Protein AF-A0A920TPJ2-F1 (afdb_monomer_lite)

Secondary structure (DSSP, 8-state):
-B-TTS--B--HHHHHHHHHHHHHTTS-S--EESSSEE-GGGGHHHHHHHHHHHHHHHHHTTSPPP-HHHHHHHHHHHHHHHHHHHHH--SGGGT--THHHHHHHHHHHHHHHTT--HHHHHHTS-HHHHS---

pLDDT: mean 94.45, std 11.13, range [33.81, 98.88]

Radius of gyration: 15.52 Å; chains: 1; bounding box: 44×24×38 Å

Foldseek 3Di:
DDAPPDPDDDQLVVQLVNNLCVQPVVVPADWADALAIDHLCSLLSLLVSLQVVQQVVQVVVVHHGDDVVLSVVLSVQLCCQLRVCRHPDHVVVVVDHSCVSSVLSSLQSSCVVVVHDPVRSVVVDDPCVVVVPD

Structure (mmCIF, N/CA/C/O backbone):
data_AF-A0A920TPJ2-F1
#
_entry.id   AF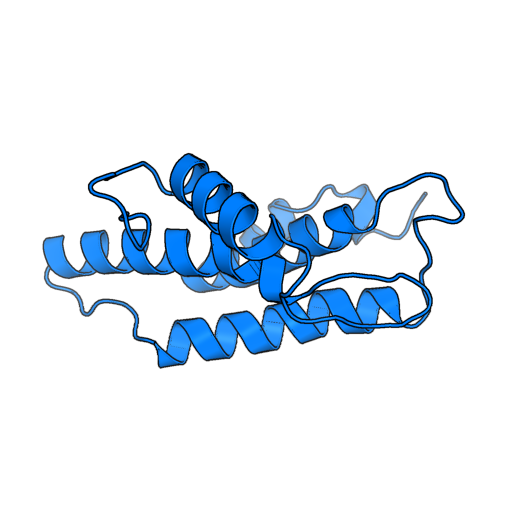-A0A920TPJ2-F1
#
loop_
_atom_site.group_PDB
_atom_site.id
_atom_site.type_symbol
_atom_site.label_atom_id
_atom_site.label_alt_id
_atom_site.label_comp_id
_atom_site.label_asym_id
_atom_site.label_entity_id
_atom_site.label_seq_id
_atom_site.pdbx_PDB_ins_code
_atom_site.Cartn_x
_atom_site.Cartn_y
_atom_site.Cartn_z
_atom_site.occupancy
_atom_site.B_iso_or_equiv
_atom_site.auth_seq_id
_atom_site.auth_comp_id
_atom_site.auth_asym_id
_atom_site.auth_atom_id
_atom_site.pdbx_PDB_model_num
ATOM 1 N N . MET A 1 1 ? -8.834 -9.132 7.978 1.00 95.50 1 MET A N 1
ATOM 2 C CA . MET A 1 1 ? -9.145 -8.252 6.832 1.00 95.50 1 MET A CA 1
ATOM 3 C C . MET A 1 1 ? -9.903 -9.039 5.774 1.00 95.50 1 MET A C 1
ATOM 5 O O . MET A 1 1 ? -9.900 -10.265 5.844 1.00 95.50 1 MET A O 1
ATOM 9 N N . ARG A 1 2 ? -10.589 -8.374 4.842 1.00 98.12 2 ARG A N 1
ATOM 10 C CA . ARG A 1 2 ? -11.472 -8.984 3.827 1.00 98.12 2 ARG A CA 1
ATOM 11 C C . ARG A 1 2 ? -10.881 -8.844 2.422 1.00 98.12 2 ARG A C 1
ATOM 13 O O . ARG A 1 2 ? -10.363 -7.783 2.095 1.00 98.12 2 ARG A O 1
ATOM 20 N N . VAL A 1 3 ? -10.977 -9.887 1.591 1.00 98.44 3 VAL A N 1
ATOM 21 C CA . VAL A 1 3 ? -10.541 -9.829 0.178 1.00 98.44 3 VAL A CA 1
ATOM 22 C C . VAL A 1 3 ? -11.739 -9.441 -0.707 1.00 98.44 3 VAL A C 1
ATOM 24 O O . VAL A 1 3 ? -12.736 -10.176 -0.699 1.00 98.44 3 VAL A O 1
ATOM 27 N N . PRO A 1 4 ? -11.679 -8.332 -1.475 1.00 98.62 4 PRO A N 1
ATOM 28 C CA . PRO A 1 4 ? -12.768 -7.898 -2.352 1.00 98.62 4 PRO A CA 1
ATOM 29 C C . PRO A 1 4 ? -13.233 -8.991 -3.321 1.00 98.62 4 PRO A C 1
ATOM 31 O O . PRO A 1 4 ? -12.426 -9.735 -3.867 1.00 98.62 4 PRO A O 1
ATOM 34 N N . GLY A 1 5 ? -14.548 -9.093 -3.532 1.00 98.31 5 GLY A N 1
ATOM 35 C CA . GLY A 1 5 ? -15.137 -10.092 -4.434 1.00 98.31 5 GLY A CA 1
ATOM 36 C C . GLY A 1 5 ? -15.176 -11.524 -3.884 1.00 98.31 5 GLY A C 1
ATOM 37 O O . GLY A 1 5 ? -15.603 -12.431 -4.592 1.00 98.31 5 GLY A O 1
ATOM 38 N N . THR A 1 6 ? -14.780 -11.747 -2.626 1.00 98.50 6 THR A N 1
ATOM 39 C CA . THR A 1 6 ? -14.772 -13.078 -1.999 1.00 98.50 6 THR A CA 1
ATOM 40 C C . THR A 1 6 ? -15.467 -13.074 -0.632 1.00 98.50 6 THR A C 1
ATOM 42 O O . THR A 1 6 ? -15.857 -12.029 -0.113 1.00 98.50 6 THR A O 1
ATOM 45 N N . LYS A 1 7 ? -15.598 -14.258 -0.018 1.00 98.38 7 LYS A N 1
ATOM 46 C CA . LYS A 1 7 ? -16.032 -14.420 1.383 1.00 98.38 7 LYS A CA 1
ATOM 47 C C . LYS A 1 7 ? -14.856 -14.571 2.361 1.00 98.38 7 LYS A C 1
ATOM 49 O O . LYS A 1 7 ? -15.075 -14.888 3.527 1.00 98.38 7 LYS A O 1
ATOM 54 N N . HIS A 1 8 ? -13.616 -14.411 1.898 1.00 98.19 8 HIS A N 1
ATOM 55 C CA . HIS A 1 8 ? -12.437 -14.674 2.715 1.00 98.19 8 HIS A CA 1
ATOM 56 C C . HIS A 1 8 ? -12.212 -13.580 3.762 1.00 98.19 8 HIS A C 1
ATOM 58 O O . HIS A 1 8 ? -12.227 -12.385 3.456 1.00 98.19 8 HIS A O 1
ATOM 64 N N . ILE A 1 9 ? -11.948 -14.020 4.994 1.00 98.19 9 ILE A N 1
ATOM 65 C CA . ILE A 1 9 ? -11.469 -13.193 6.101 1.00 98.19 9 ILE A CA 1
ATOM 66 C C . ILE A 1 9 ? -10.122 -13.769 6.524 1.00 98.19 9 ILE A C 1
ATOM 68 O O . ILE A 1 9 ? -10.056 -14.910 6.972 1.00 98.19 9 ILE A O 1
ATOM 72 N N . LEU A 1 10 ? -9.058 -12.993 6.338 1.00 98.25 10 LEU A N 1
ATOM 73 C CA . LEU A 1 10 ? -7.674 -13.455 6.446 1.00 98.25 10 LEU A CA 1
ATOM 74 C C . LEU A 1 10 ? -6.854 -12.532 7.352 1.00 98.25 10 LEU A C 1
ATOM 76 O O . LEU A 1 10 ? -7.269 -11.405 7.659 1.00 98.25 10 LEU A O 1
ATOM 80 N N . ASP A 1 11 ? -5.677 -12.998 7.762 1.00 98.12 11 ASP A N 1
ATOM 81 C CA . ASP A 1 11 ? -4.643 -12.132 8.324 1.00 98.12 11 ASP A CA 1
ATOM 82 C C . ASP A 1 11 ? -4.161 -11.112 7.265 1.00 98.12 11 ASP A C 1
ATOM 84 O O . ASP A 1 11 ? -4.329 -11.336 6.058 1.00 98.12 11 ASP A O 1
ATOM 88 N N . PRO A 1 12 ? -3.584 -9.970 7.680 1.00 97.88 12 PRO A N 1
ATOM 89 C CA . PRO A 1 12 ? -3.215 -8.921 6.738 1.00 97.88 12 PRO A CA 1
ATOM 90 C C . PRO A 1 12 ? -2.081 -9.298 5.777 1.00 97.88 12 PRO A C 1
ATOM 92 O O . PRO A 1 12 ? -1.985 -8.704 4.704 1.00 97.88 12 PRO A O 1
ATOM 95 N N . VAL A 1 13 ? -1.245 -10.286 6.098 1.00 98.38 13 VAL A N 1
ATOM 96 C CA . VAL A 1 13 ? -0.158 -10.704 5.205 1.00 98.38 13 VAL A CA 1
ATOM 97 C C . VAL A 1 13 ? -0.726 -11.515 4.048 1.00 98.38 13 VAL A C 1
ATOM 99 O O . VAL A 1 13 ? -0.500 -11.171 2.886 1.00 98.38 13 VAL A O 1
ATOM 102 N N . LYS A 1 14 ? -1.531 -12.544 4.335 1.00 98.69 14 LYS A N 1
ATOM 103 C CA . LYS A 1 14 ? -2.171 -13.335 3.276 1.00 98.69 14 LYS A CA 1
ATOM 104 C C . LYS A 1 14 ? -3.182 -12.513 2.479 1.00 98.69 14 LYS A C 1
ATOM 106 O O . LYS A 1 14 ? -3.259 -12.649 1.261 1.00 98.69 14 LYS A O 1
ATOM 111 N N . GLY A 1 15 ? -3.909 -11.624 3.152 1.00 98.62 15 GLY A N 1
ATOM 112 C CA . GLY A 1 15 ? -4.815 -10.682 2.506 1.00 98.62 15 GLY A CA 1
ATOM 113 C C . GLY A 1 15 ? -4.129 -9.749 1.513 1.00 98.62 15 GLY A C 1
ATOM 114 O O . GLY A 1 15 ? -4.629 -9.555 0.408 1.00 98.62 15 GLY A O 1
ATOM 115 N N . ALA A 1 16 ? -2.952 -9.229 1.874 1.00 98.75 16 ALA A N 1
ATOM 116 C CA . ALA A 1 16 ? -2.158 -8.393 0.983 1.00 98.75 16 ALA A CA 1
ATOM 117 C C . ALA A 1 16 ? -1.685 -9.164 -0.250 1.00 98.75 16 ALA A C 1
ATOM 119 O O . ALA A 1 16 ? -1.739 -8.630 -1.356 1.00 98.75 16 ALA A O 1
ATOM 120 N N . TRP A 1 17 ? -1.265 -10.419 -0.062 1.00 98.75 17 TRP A N 1
ATOM 121 C CA . TRP A 1 17 ? -0.868 -11.290 -1.165 1.00 98.75 17 TRP A CA 1
ATOM 122 C C . TRP A 1 17 ? -2.030 -11.539 -2.132 1.00 98.75 17 TRP A C 1
ATOM 124 O O . TRP A 1 17 ? -1.860 -11.369 -3.334 1.00 98.75 17 TRP A O 1
ATOM 134 N N . ASP A 1 18 ? -3.221 -11.868 -1.619 1.00 98.81 18 ASP A N 1
ATOM 135 C CA . ASP A 1 18 ? -4.397 -12.127 -2.462 1.00 98.81 18 ASP A CA 1
ATOM 136 C C . ASP A 1 18 ? -4.818 -10.892 -3.248 1.00 98.81 18 ASP A C 1
ATOM 138 O O . ASP A 1 18 ? -5.030 -10.980 -4.454 1.00 98.81 18 ASP A O 1
ATOM 142 N N . ILE A 1 19 ? -4.900 -9.735 -2.586 1.00 98.88 19 ILE A N 1
ATOM 143 C CA . ILE A 1 19 ? -5.282 -8.486 -3.249 1.00 98.88 19 ILE A CA 1
ATOM 144 C C . ILE A 1 19 ? -4.220 -8.088 -4.281 1.00 98.88 19 ILE A C 1
ATOM 146 O O . ILE A 1 19 ? -4.577 -7.760 -5.407 1.00 98.88 19 ILE A O 1
ATOM 150 N N . GLY A 1 20 ? -2.931 -8.159 -3.936 1.00 98.69 20 GLY A N 1
ATOM 151 C CA . GLY A 1 20 ? -1.839 -7.857 -4.866 1.00 98.69 20 GLY A CA 1
ATOM 152 C C . GLY A 1 20 ? -1.844 -8.773 -6.092 1.00 98.69 20 GLY A C 1
ATOM 153 O O . GLY A 1 20 ? -1.717 -8.301 -7.219 1.00 98.69 20 GLY A O 1
ATOM 154 N N . ALA A 1 21 ? -2.074 -10.074 -5.892 1.00 98.69 21 ALA A N 1
ATOM 155 C CA . ALA A 1 21 ? -2.155 -11.034 -6.985 1.00 98.69 21 ALA A CA 1
ATOM 156 C C . ALA A 1 21 ? -3.327 -10.728 -7.929 1.00 98.69 21 ALA A C 1
ATOM 158 O O . ALA A 1 21 ? -3.123 -10.663 -9.138 1.00 98.69 21 ALA A O 1
ATOM 159 N N . ILE A 1 22 ? -4.542 -10.506 -7.409 1.00 98.62 22 ILE A N 1
ATOM 160 C CA . ILE A 1 22 ? -5.726 -10.313 -8.266 1.00 98.62 22 ILE A CA 1
ATOM 161 C C . ILE A 1 22 ? -5.705 -8.990 -9.036 1.00 98.62 22 ILE A C 1
ATOM 163 O O . ILE A 1 22 ? -6.187 -8.961 -10.165 1.00 98.62 22 ILE A O 1
ATOM 167 N N . ILE A 1 23 ? -5.154 -7.909 -8.465 1.00 98.69 23 ILE A N 1
ATOM 168 C CA . ILE A 1 23 ? -5.117 -6.610 -9.159 1.00 98.69 23 ILE A CA 1
ATOM 169 C C . ILE A 1 23 ? -4.088 -6.595 -10.289 1.00 98.69 23 ILE A C 1
ATOM 171 O O . ILE A 1 23 ? -4.297 -5.900 -11.279 1.00 98.69 23 ILE A O 1
ATOM 175 N N . ARG A 1 24 ? -3.019 -7.392 -10.168 1.00 98.69 24 ARG A N 1
ATOM 176 C CA . ARG A 1 24 ? -1.947 -7.475 -11.166 1.00 98.69 24 ARG A CA 1
ATOM 177 C C . ARG A 1 24 ? -2.135 -8.608 -12.177 1.00 98.69 24 ARG A C 1
ATOM 179 O O . ARG A 1 24 ? -1.506 -8.592 -13.234 1.00 98.69 24 ARG A O 1
ATOM 186 N N . TRP A 1 25 ? -3.003 -9.580 -11.887 1.00 98.69 25 TRP A N 1
ATOM 187 C CA . TRP A 1 25 ? -3.115 -10.848 -12.623 1.00 98.69 25 TRP A CA 1
ATOM 188 C C . TRP A 1 25 ? -3.257 -10.704 -14.143 1.00 98.69 25 TRP A C 1
ATOM 190 O O . TRP A 1 25 ? -2.634 -11.445 -14.896 1.00 98.69 25 TRP A O 1
ATOM 200 N N . LEU A 1 26 ? -4.098 -9.770 -14.590 1.00 98.62 26 LEU A N 1
ATOM 201 C CA . LEU A 1 26 ? -4.432 -9.592 -16.008 1.00 98.62 26 LEU A CA 1
ATOM 202 C C . LEU A 1 26 ? -3.576 -8.537 -16.714 1.00 98.62 26 LEU A C 1
ATOM 204 O O . LEU A 1 26 ? -3.805 -8.286 -17.891 1.00 98.62 26 LEU A O 1
ATOM 208 N N . ASP A 1 27 ? -2.624 -7.921 -16.008 1.00 98.38 27 ASP A N 1
ATOM 209 C CA . ASP A 1 27 ? -1.762 -6.865 -16.557 1.00 98.38 27 ASP A CA 1
ATOM 210 C C . ASP A 1 27 ? -2.536 -5.675 -17.159 1.00 98.38 27 ASP A C 1
ATOM 212 O O . ASP A 1 27 ? -2.158 -5.090 -18.170 1.00 98.38 27 ASP A O 1
ATOM 216 N N . PHE A 1 28 ? -3.684 -5.352 -16.556 1.00 98.50 28 PHE A N 1
ATOM 217 C CA . PHE A 1 28 ? -4.547 -4.229 -16.947 1.00 98.50 28 PHE A CA 1
ATOM 218 C C . PHE A 1 28 ? -4.563 -3.097 -15.917 1.00 98.50 28 PHE A C 1
ATOM 220 O O . PHE A 1 28 ? -5.284 -2.113 -16.093 1.00 98.50 28 PHE A O 1
ATOM 227 N N . ASN A 1 29 ? -3.817 -3.240 -14.823 1.00 98.75 29 ASN A N 1
ATOM 228 C CA . ASN A 1 29 ? -3.634 -2.172 -13.856 1.00 98.75 29 ASN A CA 1
ATOM 229 C C . ASN A 1 29 ? -2.676 -1.094 -14.394 1.00 98.75 29 ASN A C 1
ATOM 231 O O . ASN A 1 29 ? -2.206 -1.165 -15.528 1.00 98.75 29 ASN A O 1
ATOM 235 N N . ASP A 1 30 ? -2.464 -0.038 -13.609 1.00 98.56 30 ASP A N 1
ATOM 236 C CA . ASP A 1 30 ? -1.685 1.124 -14.042 1.00 98.56 30 ASP A CA 1
ATOM 237 C C . ASP A 1 30 ? -0.239 0.778 -14.432 1.00 98.56 30 ASP A C 1
ATOM 239 O O . ASP A 1 30 ? 0.240 -0.338 -14.249 1.00 98.56 30 ASP A O 1
ATOM 243 N N . THR A 1 31 ? 0.477 1.733 -15.017 1.00 98.44 31 THR A N 1
ATOM 244 C CA . THR A 1 31 ? 1.870 1.526 -15.421 1.00 98.44 31 THR A CA 1
ATOM 245 C C . THR A 1 31 ? 2.670 2.805 -15.240 1.00 98.44 31 THR A C 1
ATOM 247 O O . THR A 1 31 ? 2.195 3.899 -15.549 1.00 98.44 31 THR A O 1
ATOM 250 N N . TRP A 1 32 ? 3.910 2.653 -14.783 1.00 98.38 32 TRP A N 1
ATOM 251 C CA . TRP A 1 32 ? 4.920 3.699 -14.720 1.00 98.38 32 TRP A CA 1
ATOM 252 C C . TRP A 1 32 ? 6.140 3.280 -15.545 1.00 98.38 32 TRP A C 1
ATOM 254 O O . TRP A 1 32 ? 6.802 2.288 -15.237 1.00 98.38 32 TRP A O 1
ATOM 264 N N . LEU A 1 33 ? 6.430 4.034 -16.608 1.00 96.62 33 LEU A N 1
ATOM 265 C CA . LEU A 1 33 ? 7.545 3.764 -17.517 1.00 96.62 33 LEU A CA 1
ATOM 266 C C . L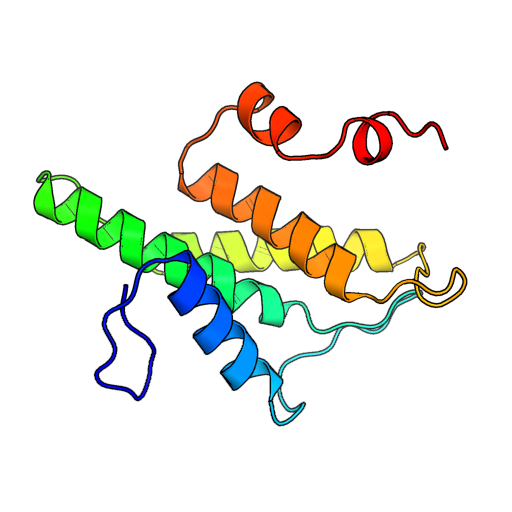EU A 1 33 ? 8.710 4.707 -17.207 1.00 96.62 33 LEU A C 1
ATOM 268 O O . LEU A 1 33 ? 8.620 5.910 -17.446 1.00 96.62 33 LEU A O 1
ATOM 272 N N . ALA A 1 34 ? 9.800 4.148 -16.686 1.00 95.44 34 ALA A N 1
ATOM 273 C CA . ALA A 1 34 ? 11.016 4.869 -16.326 1.00 95.44 34 ALA A CA 1
ATOM 274 C C . ALA A 1 34 ? 12.276 4.038 -16.656 1.00 95.44 34 ALA A C 1
ATOM 276 O O . ALA A 1 34 ? 12.209 3.152 -17.512 1.00 95.44 34 ALA A O 1
ATOM 277 N N . ALA A 1 35 ? 13.430 4.317 -16.031 1.00 92.94 35 ALA A N 1
ATOM 278 C CA . ALA A 1 35 ? 14.612 3.457 -16.171 1.00 92.94 35 ALA A CA 1
ATOM 279 C C . ALA A 1 35 ? 14.322 2.026 -15.690 1.00 92.94 35 ALA A C 1
ATOM 281 O O . ALA A 1 35 ? 14.780 1.064 -16.307 1.00 92.94 35 ALA A O 1
ATOM 282 N N . GLU A 1 36 ? 13.516 1.897 -14.636 1.00 95.06 36 GLU A N 1
ATOM 283 C CA . GLU A 1 36 ? 12.818 0.663 -14.291 1.00 95.06 36 GLU A CA 1
ATOM 284 C C . GLU A 1 36 ? 11.328 0.771 -14.636 1.00 95.06 36 GLU A C 1
ATOM 286 O O . GLU A 1 36 ? 10.701 1.812 -14.432 1.00 95.06 36 GLU A O 1
ATOM 291 N N . TRP A 1 37 ? 10.748 -0.301 -15.172 1.00 94.94 37 TRP A N 1
ATOM 292 C CA . TRP A 1 37 ? 9.310 -0.364 -15.451 1.00 94.94 37 TRP A CA 1
ATOM 293 C C . TRP A 1 37 ? 8.579 -0.966 -14.255 1.00 94.94 37 TRP A C 1
ATOM 295 O O . TRP A 1 37 ? 9.120 -1.816 -13.553 1.00 94.94 37 TRP A O 1
ATOM 305 N N . GLY A 1 38 ? 7.335 -0.560 -14.015 1.00 97.00 38 GLY A N 1
ATOM 306 C CA . GLY A 1 38 ? 6.531 -1.211 -12.987 1.00 97.00 38 GLY A CA 1
ATOM 307 C C . GLY A 1 38 ? 5.105 -0.700 -12.890 1.00 97.00 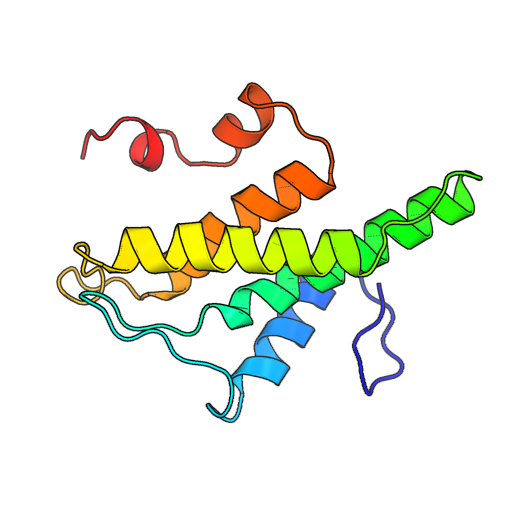38 GLY A C 1
ATOM 308 O O . GLY A 1 38 ? 4.692 0.193 -13.628 1.00 97.00 38 GLY A O 1
ATOM 309 N N . HIS A 1 39 ? 4.372 -1.266 -11.935 1.00 98.69 39 HIS A N 1
ATOM 310 C CA . HIS A 1 39 ? 2.956 -0.991 -11.705 1.00 98.69 39 HIS A CA 1
ATOM 311 C C . HIS A 1 39 ? 2.764 -0.522 -10.255 1.00 98.69 39 HIS A C 1
ATOM 313 O O . HIS A 1 39 ? 2.656 -1.341 -9.340 1.00 98.69 39 HIS A O 1
ATOM 319 N N . PRO A 1 40 ? 2.802 0.793 -9.976 1.00 98.69 40 PRO A N 1
ATOM 320 C CA . PRO A 1 40 ? 2.733 1.286 -8.602 1.00 98.69 40 PRO A CA 1
ATOM 321 C C . PRO A 1 40 ? 1.427 0.939 -7.874 1.00 98.69 40 PRO A C 1
ATOM 323 O O . PRO A 1 40 ? 1.423 0.854 -6.638 1.00 98.69 40 PRO A O 1
ATOM 326 N N . SER A 1 41 ? 0.340 0.671 -8.606 1.00 98.75 41 SER A N 1
ATOM 327 C CA . SER A 1 41 ? -0.901 0.146 -8.027 1.00 98.75 41 SER A CA 1
ATOM 328 C C . SER A 1 41 ? -0.733 -1.200 -7.313 1.00 98.75 41 SER A C 1
ATOM 330 O O . SER A 1 41 ? -1.537 -1.493 -6.429 1.00 98.75 41 SER A O 1
ATOM 332 N N . ASP A 1 42 ? 0.335 -1.967 -7.565 1.00 98.81 42 ASP A N 1
ATOM 333 C CA . ASP A 1 42 ? 0.626 -3.230 -6.868 1.00 98.81 42 ASP A CA 1
ATOM 334 C C . ASP A 1 42 ? 0.759 -3.047 -5.341 1.00 98.81 42 ASP A C 1
ATOM 336 O O . ASP A 1 42 ? 0.425 -3.940 -4.556 1.00 98.81 42 ASP A O 1
ATOM 340 N N . ASN A 1 43 ? 1.160 -1.852 -4.884 1.00 98.88 43 ASN A N 1
ATOM 341 C CA . ASN A 1 43 ? 1.232 -1.512 -3.457 1.00 98.88 43 ASN A CA 1
ATOM 342 C C . ASN A 1 43 ? -0.146 -1.493 -2.769 1.00 98.88 43 ASN A C 1
ATOM 344 O O . ASN A 1 43 ? -0.226 -1.573 -1.538 1.00 98.88 43 ASN A O 1
ATOM 348 N N . LEU A 1 44 ? -1.244 -1.405 -3.533 1.00 98.88 44 LEU A N 1
ATOM 349 C CA . LEU A 1 44 ? -2.606 -1.393 -2.998 1.00 98.88 44 LEU A CA 1
ATOM 350 C C . LEU A 1 44 ? -2.917 -2.658 -2.195 1.00 98.88 44 LEU A C 1
ATOM 352 O O . LEU A 1 44 ? -3.636 -2.568 -1.202 1.00 98.88 44 LEU A O 1
ATOM 356 N N . GLY A 1 45 ? -2.354 -3.813 -2.570 1.00 98.75 45 GLY A N 1
ATOM 357 C CA . GLY A 1 45 ? -2.555 -5.058 -1.827 1.00 98.75 45 GLY A CA 1
ATOM 358 C C . GLY A 1 45 ? -2.143 -4.922 -0.362 1.00 98.75 45 GLY A C 1
ATOM 359 O O . GLY A 1 45 ? -2.941 -5.168 0.544 1.00 98.75 45 GLY A O 1
ATOM 360 N N . GLY A 1 46 ? -0.923 -4.438 -0.127 1.00 98.75 46 GLY A N 1
ATOM 361 C CA . GLY A 1 46 ? -0.409 -4.182 1.216 1.00 98.75 46 GLY A CA 1
ATOM 362 C C . GLY A 1 46 ? -1.167 -3.075 1.950 1.00 98.75 46 GLY A C 1
ATOM 363 O O . GLY A 1 46 ? -1.575 -3.265 3.098 1.00 98.75 46 GLY A O 1
ATOM 364 N N . ILE A 1 47 ? -1.399 -1.942 1.280 1.00 98.88 47 ILE A N 1
ATOM 365 C CA . ILE A 1 47 ? -2.064 -0.769 1.868 1.00 98.88 47 ILE A CA 1
ATOM 366 C C . ILE A 1 47 ? -3.488 -1.108 2.315 1.00 98.88 47 ILE A C 1
ATOM 368 O O . ILE A 1 47 ? -3.844 -0.863 3.466 1.00 98.88 47 ILE A O 1
ATOM 372 N N . LEU A 1 48 ? -4.307 -1.674 1.423 1.00 98.81 48 LEU A N 1
ATOM 373 C CA . LEU A 1 48 ? -5.718 -1.939 1.700 1.00 98.81 48 LEU A CA 1
ATOM 374 C C . LEU A 1 48 ? -5.879 -3.020 2.770 1.00 98.81 48 LEU A C 1
ATOM 376 O O . LEU A 1 48 ? -6.706 -2.877 3.670 1.00 98.81 48 LEU A O 1
ATOM 380 N N . SER A 1 49 ? -5.054 -4.066 2.707 1.00 98.69 49 SER A N 1
ATOM 381 C CA . SER A 1 49 ? -5.056 -5.142 3.696 1.00 98.69 49 SER A CA 1
ATOM 382 C C . SER A 1 49 ? -4.707 -4.636 5.101 1.00 98.69 49 SER A C 1
ATOM 384 O O . SER A 1 49 ? -5.427 -4.917 6.067 1.00 98.69 49 SER A O 1
ATOM 386 N N . ALA A 1 50 ? -3.643 -3.831 5.219 1.00 98.62 50 ALA A N 1
ATOM 387 C CA . ALA A 1 50 ? -3.243 -3.221 6.483 1.00 98.62 50 ALA A CA 1
ATOM 388 C C . ALA A 1 50 ? -4.302 -2.236 6.994 1.00 98.62 50 ALA A C 1
ATOM 390 O O . ALA A 1 50 ? -4.681 -2.299 8.163 1.00 98.62 50 ALA A O 1
ATOM 391 N N . ALA A 1 51 ? -4.827 -1.368 6.125 1.00 98.75 51 ALA A N 1
ATOM 392 C CA . ALA A 1 51 ? -5.816 -0.367 6.507 1.00 98.75 51 ALA A CA 1
ATOM 393 C C . ALA A 1 51 ? -7.131 -0.995 6.993 1.00 98.75 51 ALA A C 1
ATOM 395 O O . ALA A 1 51 ? -7.686 -0.551 8.001 1.00 98.75 51 ALA A O 1
ATOM 396 N N . ASP A 1 52 ? -7.608 -2.054 6.330 1.00 98.81 52 ASP A N 1
ATOM 397 C CA . ASP A 1 52 ? -8.794 -2.798 6.760 1.00 98.81 52 ASP A CA 1
ATOM 398 C C . ASP A 1 52 ? -8.555 -3.497 8.107 1.00 98.81 52 ASP A C 1
ATOM 400 O O . ASP A 1 52 ? -9.383 -3.417 9.017 1.00 98.81 52 ASP A O 1
ATOM 404 N N . PHE A 1 53 ? -7.397 -4.145 8.271 1.00 98.62 53 PHE A N 1
ATOM 405 C CA . PHE A 1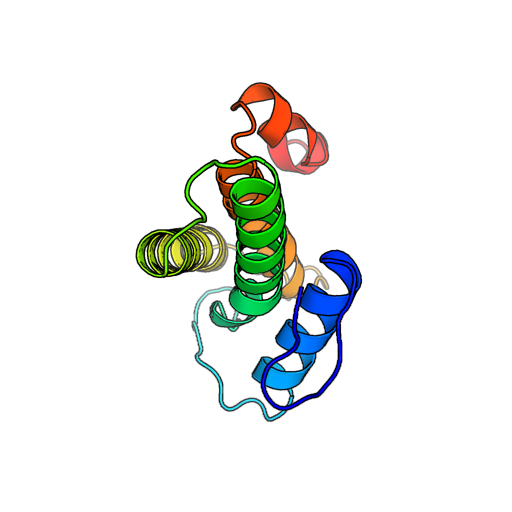 53 ? -7.028 -4.783 9.533 1.00 98.62 53 PHE A CA 1
ATOM 406 C C . PHE A 1 53 ? 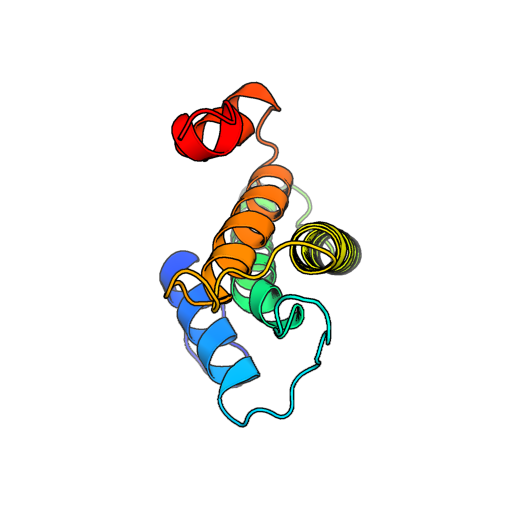-6.960 -3.778 10.693 1.00 98.62 53 PHE A C 1
ATOM 408 O O . PHE A 1 53 ? -7.614 -3.989 11.714 1.00 98.62 53 PHE A O 1
ATOM 415 N N . ILE A 1 54 ? -6.227 -2.671 10.528 1.00 98.56 54 ILE A N 1
ATOM 416 C CA . ILE A 1 54 ? -6.082 -1.616 11.545 1.00 98.56 54 ILE A CA 1
ATOM 417 C C . ILE A 1 54 ? -7.445 -1.011 11.888 1.00 98.56 54 ILE A C 1
ATOM 419 O O . ILE A 1 54 ? -7.767 -0.845 13.062 1.00 98.56 54 ILE A O 1
ATOM 423 N N . SER A 1 55 ? -8.279 -0.735 10.883 1.00 98.69 55 SER A N 1
ATOM 424 C CA . SER A 1 55 ? -9.622 -0.187 11.096 1.00 98.69 55 SER A CA 1
ATOM 425 C C . SER A 1 55 ? -10.488 -1.096 11.960 1.00 98.69 55 SER A C 1
ATOM 427 O O . SER A 1 55 ? -11.124 -0.620 12.897 1.00 98.69 55 SER A O 1
ATOM 429 N N . GLN A 1 56 ? -10.483 -2.403 11.691 1.00 98.44 56 GLN A N 1
ATOM 430 C CA . GLN A 1 56 ? -11.234 -3.374 12.490 1.00 98.44 56 GLN A CA 1
ATOM 431 C C . GLN A 1 56 ? -10.734 -3.433 13.938 1.00 98.44 56 GLN A C 1
ATOM 433 O O . GLN A 1 56 ? -11.551 -3.443 14.858 1.00 98.44 56 GLN A O 1
ATOM 438 N N . GLN A 1 57 ? -9.412 -3.412 14.150 1.00 98.25 57 GLN A N 1
ATOM 439 C CA . GLN A 1 57 ? -8.823 -3.382 15.494 1.00 98.25 57 GLN A CA 1
ATOM 440 C C . GLN A 1 57 ? -9.192 -2.099 16.250 1.00 98.25 57 GLN A C 1
ATOM 442 O O . GLN A 1 57 ? -9.591 -2.158 17.412 1.00 98.25 57 GLN A O 1
ATOM 447 N N . ASN A 1 58 ? -9.121 -0.941 15.588 1.00 98.31 58 ASN A N 1
ATOM 448 C CA . ASN A 1 58 ? -9.495 0.336 16.188 1.00 98.31 58 ASN A CA 1
ATOM 449 C C . ASN A 1 58 ? -10.968 0.356 16.600 1.00 98.31 58 ASN A C 1
ATOM 451 O O . ASN A 1 58 ? -11.266 0.692 17.743 1.00 98.31 58 ASN A O 1
ATOM 455 N N . ILE A 1 59 ? -11.871 -0.053 15.705 1.00 98.38 59 ILE A N 1
ATOM 456 C CA . ILE A 1 59 ? -13.314 -0.078 15.975 1.00 98.38 59 ILE A CA 1
ATOM 457 C C . ILE A 1 59 ? -13.629 -1.016 17.144 1.00 98.38 59 ILE A C 1
ATOM 459 O O . ILE A 1 59 ? -14.379 -0.637 18.042 1.00 98.38 59 ILE A O 1
ATOM 463 N N . ALA A 1 60 ? -13.018 -2.205 17.183 1.00 98.19 60 ALA A N 1
ATOM 464 C CA . ALA A 1 60 ? -13.174 -3.138 18.299 1.00 98.19 60 ALA A CA 1
ATOM 465 C C . ALA A 1 60 ? -12.682 -2.547 19.635 1.00 98.19 60 ALA A C 1
ATOM 467 O O . ALA A 1 60 ? -13.236 -2.852 20.688 1.00 98.19 60 ALA A O 1
ATOM 468 N N . ALA A 1 61 ? -11.680 -1.666 19.590 1.00 98.31 61 ALA A N 1
ATOM 469 C CA . ALA A 1 61 ? -11.157 -0.933 20.739 1.00 98.31 61 ALA A CA 1
ATOM 470 C C . ALA A 1 61 ? -11.891 0.396 21.031 1.00 98.31 61 ALA A C 1
ATOM 472 O O . ALA A 1 61 ? -11.410 1.186 21.844 1.00 98.31 61 ALA A O 1
ATOM 473 N N . GLY A 1 62 ? -13.015 0.686 20.363 1.00 98.31 62 GLY A N 1
ATOM 474 C CA . GLY A 1 62 ? -13.774 1.931 20.545 1.00 98.31 62 GLY A CA 1
ATOM 475 C C . GLY A 1 62 ? -13.096 3.186 19.978 1.00 98.31 62 GLY A C 1
ATOM 476 O O . GLY A 1 62 ? -13.453 4.303 20.346 1.00 98.31 62 GLY A O 1
ATOM 477 N N . LYS A 1 63 ? -12.107 3.020 19.095 1.00 98.19 63 LYS A N 1
ATOM 478 C CA . LYS A 1 63 ? -11.398 4.093 18.384 1.00 98.19 63 LYS A CA 1
ATOM 479 C C . LYS A 1 63 ? -11.930 4.225 16.950 1.00 98.19 63 LYS A C 1
ATOM 481 O O . LYS A 1 63 ? -12.433 3.248 16.393 1.00 98.19 63 LYS A O 1
ATOM 486 N N . PRO A 1 64 ? -11.793 5.397 16.307 1.00 97.88 64 PRO A N 1
ATOM 487 C CA . PRO A 1 64 ? -12.131 5.530 14.895 1.00 97.88 64 PRO A CA 1
ATOM 488 C C . PRO A 1 64 ? -11.235 4.639 14.021 1.00 97.88 64 PRO A C 1
ATOM 490 O O . PRO A 1 64 ? -10.024 4.531 14.240 1.00 97.88 64 PRO A O 1
ATOM 493 N N . GLY A 1 65 ? -11.839 3.998 13.019 1.00 98.06 65 GLY A N 1
ATOM 494 C CA . GLY A 1 65 ? -11.101 3.314 11.959 1.00 98.06 65 GLY A CA 1
ATOM 495 C C . GLY A 1 65 ? -10.380 4.302 11.038 1.00 98.06 65 GLY A C 1
ATOM 496 O O . GLY A 1 65 ? -10.641 5.505 11.077 1.00 98.06 65 GLY A O 1
ATOM 497 N N . LEU A 1 66 ? -9.485 3.783 10.199 1.00 98.44 66 LEU A N 1
ATOM 498 C CA . LEU A 1 66 ? -8.888 4.573 9.125 1.00 98.44 66 LEU A CA 1
ATOM 499 C C . LEU A 1 66 ? -9.936 4.865 8.045 1.00 98.44 66 LEU A C 1
ATOM 501 O O . LEU A 1 66 ? -10.932 4.154 7.894 1.00 98.44 66 LEU A O 1
ATOM 505 N N . THR A 1 67 ? -9.698 5.919 7.277 1.00 98.56 67 THR A N 1
ATOM 506 C CA . THR A 1 67 ? -10.580 6.366 6.200 1.00 98.56 67 THR A CA 1
ATOM 507 C C . THR A 1 67 ? -10.015 5.998 4.829 1.00 98.56 67 THR A C 1
ATOM 509 O O . THR A 1 67 ? -8.821 5.744 4.668 1.00 98.56 67 THR A O 1
ATOM 512 N N . MET A 1 68 ? -10.853 6.045 3.789 1.00 98.62 68 MET A N 1
ATOM 513 C CA . MET A 1 68 ? -10.353 5.922 2.414 1.00 98.62 68 MET A CA 1
ATOM 514 C C . MET A 1 68 ? -9.428 7.078 2.018 1.00 98.62 68 MET A C 1
ATOM 516 O O . MET A 1 68 ? -8.587 6.898 1.144 1.00 98.62 68 MET A O 1
ATOM 520 N N . HIS A 1 69 ? -9.522 8.236 2.679 1.00 98.69 69 HIS A N 1
ATOM 521 C CA . HIS A 1 69 ? -8.550 9.310 2.495 1.00 98.69 69 HIS A CA 1
ATOM 522 C C . HIS A 1 69 ? -7.140 8.856 2.915 1.00 98.69 69 HIS A C 1
ATOM 524 O O . HIS A 1 69 ? -6.186 9.072 2.173 1.00 98.69 69 HIS A O 1
ATOM 530 N N . ASP A 1 70 ? -7.004 8.139 4.036 1.00 98.62 70 ASP A N 1
ATOM 531 C CA . ASP A 1 70 ? -5.713 7.604 4.499 1.00 98.62 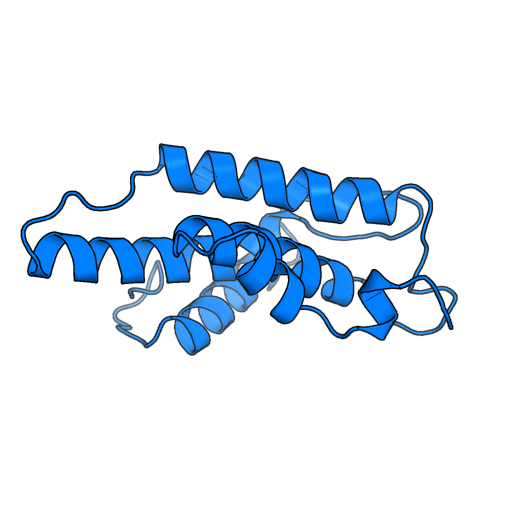70 ASP A CA 1
ATOM 532 C C . ASP A 1 70 ? -5.134 6.563 3.526 1.00 98.62 70 ASP A C 1
ATOM 534 O O . ASP A 1 70 ? -3.926 6.546 3.261 1.00 98.62 70 ASP A O 1
ATOM 538 N N . VAL A 1 71 ? -6.004 5.731 2.939 1.00 98.81 71 VAL A N 1
ATOM 539 C CA . VAL A 1 71 ? -5.636 4.768 1.887 1.00 98.81 71 VAL A CA 1
ATOM 540 C C . VAL A 1 71 ? -5.113 5.498 0.650 1.00 98.81 71 VAL A C 1
ATOM 542 O O . VAL A 1 71 ? -4.022 5.184 0.182 1.00 98.81 71 VAL A O 1
ATOM 545 N N . LEU A 1 72 ? -5.838 6.504 0.152 1.00 98.88 72 LEU A N 1
ATOM 546 C CA . LEU A 1 72 ? -5.444 7.265 -1.039 1.00 98.88 72 LEU A CA 1
ATOM 547 C C . LEU A 1 72 ? -4.134 8.035 -0.826 1.00 98.88 72 LEU A C 1
ATOM 549 O O . LEU A 1 72 ? -3.256 8.000 -1.686 1.00 98.88 72 LEU A O 1
ATOM 553 N N . ILE A 1 73 ? -3.949 8.662 0.339 1.00 98.81 73 ILE A N 1
ATOM 554 C CA . ILE A 1 73 ? -2.679 9.310 0.698 1.00 98.81 73 ILE A CA 1
ATOM 555 C C . ILE A 1 73 ? -1.529 8.296 0.729 1.00 98.81 73 ILE A C 1
ATOM 557 O O . ILE A 1 73 ? -0.432 8.593 0.254 1.00 98.81 73 ILE A O 1
ATOM 561 N N . SER A 1 74 ? -1.760 7.093 1.257 1.00 98.81 74 SER A N 1
ATOM 562 C CA . SER A 1 74 ? -0.746 6.031 1.266 1.00 98.81 74 SER A CA 1
ATOM 563 C C . SER A 1 74 ? -0.422 5.539 -0.143 1.00 98.81 74 SER A C 1
ATOM 565 O O . SER A 1 74 ? 0.745 5.302 -0.442 1.00 98.81 74 SER A O 1
ATOM 567 N N . MET A 1 75 ? -1.418 5.448 -1.031 1.00 98.88 75 MET A N 1
ATOM 568 C CA . MET A 1 75 ? -1.192 5.112 -2.438 1.00 98.88 75 MET A CA 1
ATOM 569 C C . MET A 1 75 ? -0.327 6.167 -3.123 1.00 98.88 75 MET A C 1
ATOM 571 O O . MET A 1 75 ? 0.677 5.797 -3.722 1.00 98.88 75 MET A O 1
ATOM 575 N N . ILE A 1 76 ? -0.647 7.459 -2.971 1.00 98.88 76 ILE A N 1
ATOM 576 C CA . ILE A 1 76 ? 0.150 8.564 -3.535 1.00 98.88 76 ILE A CA 1
ATOM 577 C C . ILE A 1 76 ? 1.608 8.456 -3.078 1.00 98.88 76 ILE A C 1
ATOM 579 O O . ILE A 1 76 ? 2.522 8.469 -3.898 1.00 98.88 76 ILE A O 1
ATOM 583 N N . LYS A 1 77 ? 1.836 8.275 -1.772 1.00 98.75 77 LYS A N 1
ATOM 584 C CA . LYS A 1 77 ? 3.190 8.120 -1.220 1.00 98.75 77 LYS A CA 1
ATOM 585 C C . LYS A 1 77 ? 3.912 6.887 -1.768 1.00 98.75 77 LYS A C 1
ATOM 587 O O . LYS A 1 77 ? 5.106 6.962 -2.029 1.00 98.75 77 LYS A O 1
ATOM 592 N N . ALA A 1 78 ? 3.215 5.764 -1.941 1.00 98.81 78 ALA A N 1
ATOM 593 C CA . ALA A 1 78 ? 3.814 4.557 -2.506 1.00 98.81 78 ALA A CA 1
ATOM 594 C C . ALA A 1 78 ? 4.205 4.749 -3.980 1.00 98.81 78 ALA A C 1
ATOM 596 O O . ALA A 1 78 ? 5.288 4.320 -4.374 1.00 98.81 78 ALA A O 1
ATOM 597 N N . HIS A 1 79 ? 3.366 5.443 -4.761 1.00 98.75 79 HIS A N 1
ATOM 598 C CA . HIS A 1 79 ? 3.665 5.795 -6.152 1.00 98.75 79 HIS A CA 1
ATOM 599 C C . HIS A 1 79 ? 4.893 6.695 -6.242 1.00 98.75 79 HIS A C 1
ATOM 601 O O . HIS A 1 79 ? 5.768 6.430 -7.055 1.00 98.75 79 HIS A O 1
ATOM 607 N N . GLU A 1 80 ? 4.995 7.702 -5.374 1.00 98.69 80 GLU A N 1
ATOM 608 C CA . GLU A 1 80 ? 6.171 8.573 -5.289 1.00 98.69 80 GLU A CA 1
ATOM 609 C C . GLU A 1 80 ? 7.443 7.786 -4.954 1.00 98.69 80 GLU A C 1
ATOM 611 O O . GLU A 1 80 ? 8.428 7.863 -5.681 1.00 98.69 80 GLU A O 1
ATOM 616 N N . ILE A 1 81 ? 7.427 6.963 -3.900 1.00 98.06 81 ILE A N 1
ATOM 617 C CA . ILE A 1 81 ? 8.616 6.201 -3.487 1.00 98.06 81 ILE A CA 1
ATOM 618 C C . ILE A 1 81 ? 9.074 5.252 -4.602 1.00 98.06 81 ILE A C 1
ATOM 620 O O . ILE A 1 81 ? 10.249 5.256 -4.962 1.00 98.06 81 ILE A O 1
ATOM 624 N N . GLN A 1 82 ? 8.168 4.442 -5.155 1.00 98.19 82 GLN A N 1
ATOM 625 C CA . GLN A 1 82 ? 8.513 3.494 -6.217 1.00 98.19 82 GLN A CA 1
ATOM 626 C C . GLN A 1 82 ? 8.882 4.208 -7.521 1.00 98.19 82 GLN A C 1
ATOM 628 O O . GLN A 1 82 ? 9.907 3.891 -8.120 1.00 98.19 82 GLN A O 1
ATOM 633 N N . GLY A 1 83 ? 8.058 5.161 -7.954 1.00 97.50 83 GLY A N 1
ATOM 634 C CA . GLY A 1 83 ? 8.202 5.854 -9.229 1.00 97.50 83 GLY A CA 1
ATOM 635 C C . GLY A 1 83 ? 9.476 6.685 -9.295 1.00 97.50 83 GLY A C 1
ATOM 636 O O . GLY A 1 83 ? 10.220 6.565 -10.264 1.00 97.50 83 GLY A O 1
ATOM 637 N N . VAL A 1 84 ? 9.782 7.459 -8.248 1.00 98.06 84 VAL A N 1
ATOM 638 C CA . VAL A 1 84 ? 11.000 8.284 -8.197 1.00 98.06 84 VAL A CA 1
ATOM 639 C C . VAL A 1 84 ? 12.254 7.418 -8.129 1.00 98.06 84 VAL A C 1
ATOM 641 O O . VAL A 1 84 ? 13.215 7.697 -8.843 1.00 98.06 84 VAL A O 1
ATOM 644 N N . LEU A 1 85 ? 12.256 6.332 -7.343 1.00 96.19 85 LEU A N 1
ATOM 645 C CA . LEU A 1 85 ? 13.386 5.396 -7.339 1.00 96.19 85 LEU A CA 1
ATOM 646 C C . LEU A 1 85 ? 13.606 4.765 -8.723 1.00 96.19 85 LEU A C 1
ATOM 648 O O . LEU A 1 85 ? 14.753 4.586 -9.124 1.00 96.19 85 LEU A O 1
ATOM 652 N N . ALA A 1 86 ? 12.536 4.486 -9.469 1.00 96.75 86 ALA A N 1
ATOM 653 C CA . ALA A 1 86 ? 12.593 3.914 -10.812 1.00 96.75 86 ALA A CA 1
ATOM 654 C C . ALA A 1 86 ? 13.037 4.897 -11.915 1.00 96.75 86 ALA A C 1
ATOM 656 O O . ALA A 1 86 ? 13.391 4.442 -13.002 1.00 96.75 86 ALA A O 1
ATOM 657 N N . LEU A 1 87 ? 13.027 6.221 -11.678 1.00 96.62 87 LEU A N 1
ATOM 658 C CA . LEU A 1 87 ? 13.365 7.233 -12.698 1.00 96.62 87 LEU A CA 1
ATOM 659 C C . LEU A 1 87 ? 14.762 7.041 -13.285 1.00 96.62 87 LEU A C 1
ATOM 661 O O . LEU A 1 87 ? 14.918 7.050 -14.504 1.00 96.62 87 LEU A O 1
ATOM 665 N N . GLU A 1 88 ? 15.755 6.840 -12.423 1.00 93.81 88 GLU A N 1
ATOM 666 C CA . GLU A 1 88 ? 17.169 6.782 -12.816 1.00 93.81 88 GLU A CA 1
ATOM 667 C C . GLU A 1 88 ? 17.843 5.452 -12.449 1.00 93.81 88 GLU A C 1
ATOM 669 O O . GLU A 1 88 ? 18.968 5.191 -12.876 1.00 93.81 88 GLU A O 1
ATOM 674 N N . ASN A 1 89 ? 17.165 4.585 -11.688 1.00 91.88 89 ASN A N 1
ATOM 675 C CA . ASN A 1 89 ? 17.706 3.298 -11.259 1.00 91.88 89 ASN A CA 1
ATOM 676 C C . ASN A 1 89 ? 16.995 2.161 -11.983 1.00 91.88 89 ASN A C 1
ATOM 678 O O . ASN A 1 89 ? 15.776 2.044 -11.927 1.00 91.88 89 ASN A O 1
ATOM 682 N N . SER A 1 90 ? 17.784 1.308 -12.626 1.00 92.44 90 SER A N 1
ATOM 683 C CA . SER A 1 90 ? 17.329 0.163 -13.408 1.00 92.44 90 SER A CA 1
ATOM 684 C C . SER A 1 90 ? 17.885 -1.109 -12.763 1.00 92.44 90 SER A C 1
ATOM 686 O O . SER A 1 90 ? 19.075 -1.417 -12.855 1.00 92.44 90 SER A O 1
ATOM 688 N N . PHE A 1 91 ? 17.019 -1.816 -12.042 1.00 91.31 91 PHE A N 1
ATOM 689 C CA . PHE A 1 91 ? 17.313 -3.053 -11.322 1.00 91.31 91 PHE A CA 1
ATOM 690 C C . PHE A 1 91 ? 17.346 -4.254 -12.273 1.00 91.31 91 PHE A C 1
ATOM 692 O O . PHE A 1 91 ? 18.171 -5.156 -12.104 1.00 91.31 91 PHE A O 1
ATOM 699 N N . ASN A 1 92 ? 16.548 -4.220 -13.340 1.00 87.31 92 ASN A N 1
ATOM 700 C CA . ASN A 1 92 ? 16.558 -5.233 -14.390 1.00 87.31 92 ASN A CA 1
ATOM 701 C C . ASN A 1 92 ? 17.947 -5.375 -15.049 1.00 87.31 92 ASN A C 1
ATOM 703 O O . ASN A 1 92 ? 18.379 -6.488 -15.351 1.00 87.31 92 ASN A O 1
ATOM 707 N N . ARG A 1 93 ? 18.719 -4.283 -15.169 1.00 90.81 93 ARG A N 1
ATOM 708 C CA . ARG A 1 93 ? 20.100 -4.283 -15.689 1.00 90.81 93 ARG A CA 1
ATOM 709 C C . ARG A 1 93 ? 21.097 -5.005 -14.794 1.00 90.81 93 ARG A C 1
ATOM 711 O O . ARG A 1 93 ? 22.155 -5.397 -15.279 1.00 90.81 93 ARG A O 1
ATOM 718 N N . VAL A 1 94 ? 20.773 -5.183 -13.516 1.00 91.62 94 VAL A N 1
ATOM 719 C CA . VAL A 1 94 ? 21.578 -5.956 -12.558 1.00 91.62 94 VAL A CA 1
ATOM 720 C C . VAL A 1 94 ? 20.943 -7.311 -12.224 1.00 91.62 94 VAL A C 1
ATOM 722 O O . VAL A 1 94 ? 21.370 -7.974 -11.284 1.00 91.62 94 VAL A O 1
ATOM 725 N N . GLY A 1 95 ? 19.943 -7.746 -13.002 1.00 92.06 95 GLY A N 1
ATOM 726 C CA . GLY A 1 95 ? 19.292 -9.051 -12.855 1.00 92.06 95 GLY A CA 1
ATOM 727 C C . GLY A 1 95 ? 18.299 -9.143 -11.693 1.00 92.06 95 GLY A C 1
ATOM 728 O O . GLY A 1 95 ? 17.920 -10.249 -11.310 1.00 92.06 95 GLY A O 1
ATOM 729 N N . LEU A 1 96 ? 17.887 -8.008 -11.122 1.00 93.12 96 LEU A N 1
ATOM 730 C CA . LEU A 1 96 ? 16.856 -7.938 -10.090 1.00 93.12 96 LEU A CA 1
ATOM 731 C C . LEU A 1 96 ? 15.530 -7.483 -10.700 1.00 93.12 96 LEU A C 1
ATOM 733 O O . LEU A 1 96 ? 15.503 -6.640 -11.589 1.00 93.12 96 LEU A O 1
ATOM 737 N N . ASP A 1 97 ? 14.428 -8.029 -10.199 1.00 93.38 97 ASP A N 1
ATOM 738 C CA . ASP A 1 97 ? 13.096 -7.643 -10.655 1.00 93.38 97 ASP A CA 1
ATOM 739 C C . ASP A 1 97 ? 12.595 -6.370 -9.948 1.00 93.38 97 ASP A C 1
ATOM 741 O O . ASP A 1 97 ? 12.889 -6.120 -8.772 1.00 93.38 97 ASP A O 1
ATOM 745 N N . HIS A 1 98 ? 11.790 -5.585 -10.660 1.00 92.81 98 HIS A N 1
ATOM 746 C CA . HIS A 1 98 ? 11.258 -4.291 -10.233 1.00 92.81 98 HIS A CA 1
ATOM 747 C C . HIS A 1 98 ? 10.374 -4.373 -8.979 1.00 92.81 98 HIS A C 1
ATOM 749 O O . HIS A 1 98 ? 10.247 -3.395 -8.237 1.00 92.81 98 HIS A O 1
ATOM 755 N N . VAL A 1 99 ? 9.810 -5.549 -8.677 1.00 95.69 99 VAL A N 1
ATOM 756 C CA . VAL A 1 99 ? 8.983 -5.801 -7.482 1.00 95.69 99 VAL A CA 1
ATOM 757 C C . VAL A 1 99 ? 9.720 -5.539 -6.161 1.00 95.69 99 VAL A C 1
ATOM 759 O O . VAL A 1 99 ? 9.092 -5.391 -5.109 1.00 95.69 99 VAL A O 1
ATOM 762 N N . VAL A 1 100 ? 11.055 -5.421 -6.179 1.00 95.00 100 VAL A N 1
ATOM 763 C CA . VAL A 1 100 ? 11.817 -4.922 -5.023 1.00 95.00 100 VAL A CA 1
ATOM 764 C C . VAL A 1 100 ? 11.367 -3.516 -4.607 1.00 95.00 100 VAL A C 1
ATOM 766 O O . VAL A 1 100 ? 11.281 -3.234 -3.411 1.00 95.00 100 VAL A O 1
ATOM 769 N N . LEU A 1 101 ? 11.002 -2.660 -5.565 1.00 96.12 101 LEU A N 1
ATOM 770 C CA . LEU A 1 101 ? 10.506 -1.313 -5.297 1.00 96.12 101 LEU A CA 1
ATOM 771 C C . LEU A 1 101 ? 9.106 -1.335 -4.681 1.00 96.12 101 LEU A C 1
ATOM 773 O O . LEU A 1 101 ? 8.844 -0.550 -3.773 1.00 96.12 101 LEU A O 1
ATOM 777 N N . VAL A 1 102 ? 8.251 -2.284 -5.082 1.00 98.12 102 VAL A N 1
ATOM 778 C CA . VAL A 1 102 ? 6.942 -2.518 -4.442 1.00 98.12 102 VAL A CA 1
ATOM 779 C C . VAL A 1 102 ? 7.141 -2.887 -2.971 1.00 98.12 102 VAL A C 1
ATOM 781 O O . VAL A 1 102 ? 6.502 -2.324 -2.085 1.00 98.12 102 VAL A O 1
ATOM 784 N N . LYS A 1 103 ? 8.095 -3.779 -2.671 1.00 97.19 103 LYS A N 1
ATOM 785 C CA . LYS A 1 103 ? 8.430 -4.145 -1.285 1.00 97.19 103 LYS A CA 1
ATOM 786 C C . LYS A 1 103 ? 8.884 -2.931 -0.470 1.00 97.19 103 LYS A C 1
ATOM 788 O O . LYS A 1 103 ? 8.443 -2.774 0.669 1.00 97.19 103 LYS A O 1
ATOM 793 N N . ILE A 1 104 ? 9.743 -2.083 -1.037 1.00 96.69 104 ILE A N 1
ATOM 794 C CA . ILE A 1 104 ? 10.249 -0.878 -0.365 1.00 96.69 104 ILE A CA 1
ATOM 795 C C . ILE A 1 104 ? 9.108 0.115 -0.111 1.00 96.69 104 ILE A C 1
ATOM 797 O O . ILE A 1 104 ? 8.876 0.502 1.033 1.00 96.69 104 ILE A O 1
ATOM 801 N N . ALA A 1 105 ? 8.356 0.481 -1.150 1.00 98.12 105 ALA A N 1
ATOM 802 C CA . ALA A 1 105 ? 7.273 1.453 -1.054 1.00 98.12 105 ALA A CA 1
ATOM 803 C C . ALA A 1 105 ? 6.165 0.992 -0.095 1.00 98.12 105 ALA A C 1
ATOM 805 O O . ALA A 1 105 ? 5.793 1.740 0.813 1.00 98.12 105 ALA A O 1
ATOM 806 N N . SER A 1 106 ? 5.704 -0.258 -0.221 1.00 98.56 106 SER A N 1
ATOM 807 C CA . SER A 1 106 ? 4.702 -0.849 0.674 1.00 98.56 106 SER A CA 1
ATOM 808 C C . SER A 1 106 ? 5.161 -0.846 2.132 1.00 98.56 106 SER A C 1
ATOM 810 O O . SER A 1 106 ? 4.398 -0.445 3.009 1.00 98.56 106 SER A O 1
ATOM 812 N N . THR A 1 107 ? 6.415 -1.226 2.407 1.00 98.12 107 THR A N 1
ATOM 813 C CA . THR A 1 107 ? 6.959 -1.224 3.777 1.00 98.12 107 THR A CA 1
ATOM 814 C C . THR A 1 107 ? 6.898 0.174 4.395 1.00 98.12 107 THR A C 1
ATOM 816 O O . THR A 1 107 ? 6.452 0.318 5.533 1.00 98.12 107 THR A O 1
ATOM 819 N N . ALA A 1 108 ? 7.275 1.216 3.644 1.00 97.81 108 ALA A N 1
ATOM 820 C CA . ALA A 1 108 ? 7.291 2.596 4.133 1.00 97.81 108 ALA A CA 1
ATOM 821 C C . ALA A 1 108 ? 5.894 3.083 4.526 1.00 97.81 108 ALA A C 1
ATOM 823 O O . ALA A 1 108 ? 5.690 3.625 5.615 1.00 97.81 108 ALA A O 1
ATOM 824 N N . VAL A 1 109 ? 4.924 2.908 3.627 1.00 98.44 109 VAL A N 1
ATOM 825 C CA . VAL A 1 109 ? 3.583 3.469 3.817 1.00 98.44 109 VAL A CA 1
ATOM 826 C C . VAL A 1 109 ? 2.774 2.666 4.829 1.00 98.44 109 VAL A C 1
ATOM 828 O O . VAL A 1 109 ? 2.048 3.254 5.626 1.00 98.44 109 VAL A O 1
ATOM 831 N N . ILE A 1 110 ? 2.956 1.342 4.884 1.00 98.44 110 ILE A N 1
ATOM 832 C CA . ILE A 1 110 ? 2.307 0.492 5.887 1.00 98.44 110 ILE A CA 1
ATOM 833 C C . ILE A 1 110 ? 2.866 0.792 7.280 1.00 98.44 110 ILE A C 1
ATOM 835 O O . ILE A 1 110 ? 2.084 0.934 8.217 1.00 98.44 110 ILE A O 1
ATOM 839 N N . ALA A 1 111 ? 4.182 0.982 7.427 1.00 98.19 111 ALA A N 1
ATOM 840 C CA . ALA A 1 111 ? 4.776 1.418 8.694 1.00 98.19 111 ALA A CA 1
ATOM 841 C C . ALA A 1 111 ? 4.147 2.726 9.202 1.00 98.19 111 ALA A C 1
ATOM 843 O O . ALA A 1 111 ? 3.798 2.836 10.379 1.00 98.19 111 ALA A O 1
ATOM 844 N N . SER A 1 112 ? 3.917 3.685 8.297 1.00 97.56 112 SER A N 1
ATOM 845 C CA . SER A 1 112 ? 3.216 4.930 8.624 1.00 97.56 112 SER A CA 1
ATOM 846 C C . SER A 1 112 ? 1.761 4.698 9.049 1.00 97.56 112 SER A C 1
ATOM 848 O O . SER A 1 112 ? 1.303 5.385 9.959 1.00 97.56 112 SER A O 1
ATOM 850 N N . LEU A 1 113 ? 1.031 3.760 8.430 1.00 97.50 113 LEU A N 1
ATOM 851 C CA . LEU A 1 113 ? -0.348 3.426 8.823 1.00 97.50 113 LEU A CA 1
ATOM 852 C C . LEU A 1 113 ? -0.417 2.787 10.215 1.00 97.50 113 LEU A C 1
ATOM 854 O O . LEU A 1 113 ? -1.354 3.051 10.963 1.00 97.50 113 LEU A O 1
ATOM 858 N N . PHE A 1 114 ? 0.593 1.998 10.586 1.00 97.25 114 PHE A N 1
ATOM 859 C CA . PHE A 1 114 ? 0.744 1.453 11.939 1.00 97.25 114 PHE A CA 1
ATOM 860 C C . PHE A 1 114 ? 1.210 2.491 12.974 1.00 97.25 114 PHE A C 1
ATOM 862 O O . PHE A 1 114 ? 1.302 2.168 14.156 1.00 97.25 114 PHE A O 1
ATOM 869 N N . GLY A 1 115 ? 1.489 3.731 12.557 1.00 96.62 115 GLY A N 1
ATOM 870 C CA . GLY A 1 115 ? 1.950 4.792 13.449 1.00 96.62 115 GLY A CA 1
ATOM 871 C C . GLY A 1 115 ? 3.373 4.585 13.967 1.00 96.62 115 GLY A C 1
ATOM 872 O O . GLY A 1 115 ? 3.706 5.109 15.029 1.00 96.62 115 GLY A O 1
ATOM 873 N N . LEU A 1 116 ? 4.207 3.825 13.246 1.00 98.00 116 LEU A N 1
ATOM 874 C CA . LEU A 1 116 ? 5.598 3.613 13.634 1.00 98.00 116 LEU A CA 1
ATOM 875 C C . LEU A 1 116 ? 6.395 4.917 13.565 1.00 98.00 116 LEU A C 1
ATOM 877 O O . LEU A 1 116 ? 6.213 5.758 12.680 1.00 98.00 116 LEU A O 1
ATOM 881 N N . THR A 1 117 ? 7.336 5.064 14.490 1.00 97.44 117 THR A N 1
ATOM 882 C CA . THR A 1 117 ? 8.292 6.168 14.492 1.00 97.44 117 THR A CA 1
ATOM 883 C C . THR A 1 117 ? 9.254 6.065 13.309 1.00 97.44 117 THR A C 1
ATOM 885 O O . THR A 1 117 ? 9.411 5.021 12.665 1.00 97.44 117 THR A O 1
ATOM 888 N N . LYS A 1 118 ? 9.975 7.158 13.039 1.00 93.75 118 LYS A N 1
ATOM 889 C CA . LYS A 1 118 ? 11.042 7.167 12.032 1.00 93.75 118 LYS A CA 1
ATOM 890 C C . LYS A 1 118 ? 12.093 6.093 12.325 1.00 93.75 118 LYS A C 1
ATOM 892 O O . LYS A 1 118 ? 12.505 5.398 11.404 1.00 93.75 118 LYS A O 1
ATOM 897 N N . GLN A 1 119 ? 12.528 5.952 13.579 1.00 94.31 119 GLN A N 1
ATOM 898 C CA . GLN A 1 119 ? 13.530 4.955 13.961 1.00 94.31 119 GLN A CA 1
ATOM 899 C C . GLN A 1 119 ? 13.026 3.533 13.710 1.00 94.31 119 GLN A C 1
ATOM 901 O O . GLN A 1 119 ? 13.734 2.753 13.081 1.00 94.31 119 GLN A O 1
ATOM 906 N N . GLU A 1 120 ? 11.804 3.212 14.137 1.00 96.06 120 GLU A N 1
ATOM 907 C CA . GLU A 1 120 ? 11.205 1.892 13.908 1.00 96.06 120 GLU A CA 1
ATOM 908 C C . GLU A 1 120 ? 11.052 1.595 12.417 1.00 96.06 120 GLU A C 1
ATOM 910 O O . GLU A 1 120 ? 11.433 0.521 11.965 1.00 96.06 120 GLU A O 1
ATOM 915 N N . THR A 1 121 ? 10.592 2.574 11.635 1.00 94.62 121 THR A N 1
ATOM 916 C CA . THR A 1 121 ? 10.456 2.437 10.178 1.00 94.62 121 THR A CA 1
ATOM 917 C C . THR A 1 121 ? 11.805 2.170 9.509 1.00 94.62 121 THR A C 1
ATOM 919 O O . THR A 1 121 ? 11.904 1.310 8.639 1.00 94.62 121 THR A O 1
ATOM 922 N N . MET A 1 122 ? 12.869 2.857 9.934 1.00 92.12 122 MET A N 1
ATOM 923 C CA . MET A 1 122 ? 14.219 2.631 9.404 1.00 92.12 122 MET A CA 1
ATOM 924 C C . MET A 1 122 ? 14.750 1.230 9.732 1.00 92.12 122 MET A C 1
ATOM 926 O O . MET A 1 122 ? 15.492 0.666 8.936 1.00 92.12 122 MET A O 1
ATOM 930 N N . LEU A 1 123 ? 14.362 0.641 10.867 1.00 93.31 123 LEU A N 1
ATOM 931 C CA . LEU A 1 123 ? 14.767 -0.722 11.234 1.00 93.31 123 LEU A CA 1
ATOM 932 C C . LEU A 1 123 ? 14.123 -1.806 10.357 1.00 93.31 123 LEU A C 1
ATOM 934 O O . LEU A 1 123 ? 14.643 -2.920 10.314 1.00 93.31 123 LEU A O 1
ATOM 938 N N . LEU A 1 124 ? 13.031 -1.497 9.648 1.00 91.62 124 LEU A N 1
ATOM 939 C CA . LEU A 1 124 ? 12.382 -2.437 8.724 1.00 91.62 124 LEU A CA 1
ATOM 940 C C . LEU A 1 124 ? 13.195 -2.666 7.446 1.00 91.62 124 LEU A C 1
ATOM 942 O O . LEU A 1 124 ? 13.006 -3.674 6.765 1.00 91.62 124 LEU A O 1
ATOM 946 N N . TYR A 1 125 ? 14.106 -1.749 7.121 1.00 89.12 125 TYR A N 1
ATOM 947 C CA . TYR A 1 125 ? 14.969 -1.879 5.959 1.00 89.12 125 TYR A CA 1
ATOM 948 C C . TYR A 1 125 ? 16.311 -2.505 6.344 1.00 89.12 125 TYR A C 1
ATOM 950 O O . TYR A 1 125 ? 16.927 -2.116 7.341 1.00 89.12 125 TYR A O 1
ATOM 958 N N . PRO A 1 126 ? 16.829 -3.442 5.533 1.00 79.00 126 PRO A N 1
ATOM 959 C CA . PRO A 1 126 ? 18.194 -3.918 5.677 1.00 79.00 126 PRO A CA 1
ATOM 960 C C . PRO A 1 126 ? 19.190 -2.755 5.687 1.00 79.00 126 PRO A C 1
ATOM 962 O O . PRO A 1 126 ? 19.138 -1.880 4.824 1.00 79.00 126 PRO A O 1
ATOM 965 N N . LYS A 1 127 ? 20.148 -2.766 6.624 1.00 70.06 127 LYS A N 1
ATOM 966 C CA . LYS A 1 127 ? 21.139 -1.681 6.765 1.00 70.06 127 LYS A CA 1
ATOM 967 C C . LYS A 1 127 ? 21.854 -1.346 5.451 1.00 70.06 127 LYS A C 1
ATOM 969 O O . LYS A 1 127 ? 22.049 -0.172 5.172 1.00 70.06 127 LYS A O 1
ATOM 974 N N . HIS A 1 128 ? 22.182 -2.348 4.633 1.00 66.31 128 HIS A N 1
ATOM 975 C CA . HIS A 1 128 ? 22.873 -2.145 3.353 1.00 66.31 128 HIS A CA 1
ATOM 976 C C . HIS A 1 128 ? 22.051 -1.334 2.335 1.00 66.31 128 HIS A C 1
ATOM 978 O O . HIS A 1 128 ? 22.633 -0.573 1.570 1.00 66.31 128 HIS A O 1
ATOM 984 N N . LEU A 1 129 ? 20.714 -1.415 2.373 1.00 65.31 129 LEU A N 1
ATOM 985 C CA . LEU A 1 129 ? 19.836 -0.583 1.539 1.00 65.31 129 LEU A CA 1
ATOM 986 C C . LEU A 1 129 ? 19.785 0.878 2.011 1.00 65.31 129 LEU A C 1
ATOM 988 O O . LEU A 1 129 ? 19.477 1.764 1.224 1.00 65.31 129 LEU A O 1
ATOM 992 N N . LEU A 1 130 ? 20.099 1.142 3.282 1.00 56.84 130 LEU A N 1
ATOM 993 C CA . LEU A 1 130 ? 20.015 2.476 3.882 1.00 56.84 130 LEU A CA 1
ATOM 994 C C . LEU A 1 130 ? 21.355 3.218 3.927 1.00 56.84 130 LEU A C 1
ATOM 996 O O . LEU A 1 130 ? 21.375 4.444 3.967 1.00 56.84 130 LEU A O 1
ATOM 1000 N N . THR A 1 131 ? 22.477 2.496 3.971 1.00 49.56 131 THR A N 1
ATOM 1001 C CA . THR A 1 131 ? 23.803 3.098 4.182 1.00 49.56 131 THR A CA 1
ATOM 1002 C C . THR A 1 131 ? 24.566 3.408 2.898 1.00 49.56 131 THR A C 1
ATOM 1004 O O . THR A 1 131 ? 25.689 3.898 2.991 1.00 49.56 131 THR A O 1
ATOM 1007 N N . GLY A 1 132 ? 24.006 3.111 1.718 1.00 42.78 132 GLY A N 1
ATOM 1008 C CA . GLY A 1 132 ? 24.642 3.403 0.423 1.00 42.78 132 GLY A CA 1
ATOM 1009 C C . GLY A 1 132 ? 26.014 2.743 0.226 1.00 42.78 132 GLY A C 1
ATOM 1010 O O . GLY A 1 132 ? 26.799 3.189 -0.603 1.00 42.78 132 GLY A O 1
ATOM 1011 N N . LYS A 1 133 ? 26.326 1.708 1.013 1.00 33.81 133 LYS A N 1
ATOM 1012 C CA . LYS A 1 133 ? 27.551 0.918 0.897 1.00 33.81 133 LYS A CA 1
ATOM 1013 C C . LYS A 1 133 ? 27.164 -0.452 0.358 1.00 33.81 133 LYS A C 1
ATOM 1015 O O . LYS A 1 133 ? 26.602 -1.253 1.106 1.00 33.81 133 LYS A O 1
ATOM 1020 N N . ALA A 1 134 ? 27.408 -0.641 -0.936 1.00 42.47 134 ALA A N 1
ATOM 1021 C CA . ALA A 1 134 ? 27.617 -1.960 -1.522 1.00 42.47 134 ALA A CA 1
ATOM 1022 C C . ALA A 1 134 ? 28.985 -2.495 -1.077 1.00 42.47 134 ALA A C 1
ATOM 1024 O O . ALA A 1 134 ? 29.913 -1.662 -0.927 1.00 42.47 134 ALA A O 1
#

Sequence (134 aa):
MRVPGTKHILDPVKGAWDIGAIIRWLDFNDTWLAAEWGHPSDNLGGILSAADFISQQNIAAGKPGLTMHDVLISMIKAHEIQGVLALENSFNRVGLDHVVLVKIASTAVIASLFGLTKQETMLLYPKHLLTGKA